Protein AF-X1QMF9-F1 (afdb_monomer_lite)

Radius of gyration: 15.9 Å; chains: 1; bounding box: 41×32×43 Å

pLDDT: mean 89.8, std 8.08, range [41.44, 96.94]

Organism: NCBI:txid412755

Secondary structure (DSSP, 8-state):
--HHHHHHHHHHT-S---GGGHHHHHHHHHHHHHTTTS---HHHHHHHHHHHHHHHHHHTTPPEEEE-TTS-THHHHHTT-EEEEHHHHHTTTGGGT-SHHHHHHHHHTTTTS-TTS-TTHHHHHHHHHTT-SPPPSEE-----S-HHHHHHHHHHTT-

Structure (mmCIF, N/CA/C/O backbone):
data_AF-X1QMF9-F1
#
_entry.id   AF-X1QMF9-F1
#
loop_
_atom_site.group_PDB
_atom_site.id
_atom_site.type_symbol
_atom_site.label_atom_id
_atom_site.label_alt_id
_atom_site.label_comp_id
_atom_site.label_asym_id
_atom_site.label_entity_id
_atom_site.label_seq_id
_atom_site.pdbx_PDB_ins_code
_atom_site.Cartn_x
_atom_site.Cartn_y
_atom_site.Cartn_z
_atom_site.occupancy
_atom_site.B_iso_or_equiv
_atom_site.auth_seq_id
_atom_site.auth_comp_id
_atom_site.auth_asym_id
_atom_site.auth_atom_id
_atom_site.pdbx_PDB_model_num
ATOM 1 N N . MET A 1 1 ? -2.272 14.644 17.467 1.00 86.38 1 MET A N 1
ATOM 2 C CA . MET A 1 1 ? -3.467 13.787 17.562 1.00 86.38 1 MET A CA 1
ATOM 3 C C . MET A 1 1 ? -3.638 13.486 19.034 1.00 86.38 1 MET A C 1
ATOM 5 O O . MET A 1 1 ? -2.627 13.326 19.709 1.00 86.38 1 MET A O 1
ATOM 9 N N . ASP A 1 2 ? -4.863 13.435 19.560 1.00 89.00 2 ASP A N 1
ATOM 10 C CA . ASP A 1 2 ? -5.021 13.109 20.981 1.00 89.00 2 ASP A CA 1
ATOM 11 C C . ASP A 1 2 ? -4.468 11.704 21.305 1.00 89.00 2 ASP A C 1
ATOM 13 O O . ASP A 1 2 ? -4.508 10.781 20.484 1.00 89.00 2 ASP A O 1
ATOM 17 N N . ILE A 1 3 ? -3.924 11.550 22.512 1.00 90.25 3 ILE A N 1
ATOM 18 C CA . ILE A 1 3 ? -3.248 10.338 22.968 1.00 90.25 3 ILE A CA 1
ATOM 19 C C . ILE A 1 3 ? -4.184 9.125 22.976 1.00 90.25 3 ILE A C 1
ATOM 21 O O . ILE A 1 3 ? -3.738 8.010 22.687 1.00 90.25 3 ILE A O 1
ATOM 25 N N . GLU A 1 4 ? -5.4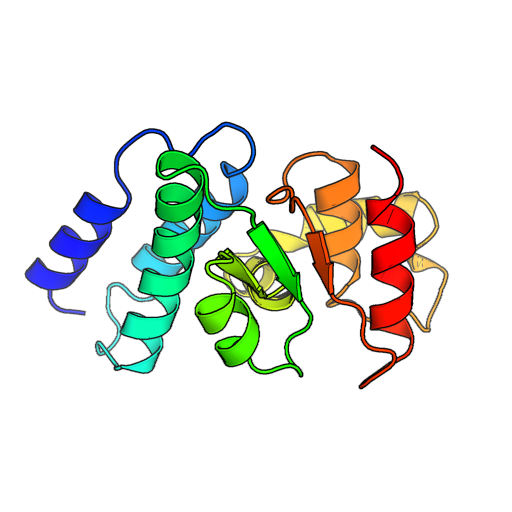75 9.318 23.260 1.00 92.69 4 GLU A N 1
ATOM 26 C CA . GLU A 1 4 ? -6.465 8.243 23.224 1.00 92.69 4 GLU A CA 1
ATOM 27 C C . GLU A 1 4 ? -6.621 7.704 21.798 1.00 92.69 4 GLU A C 1
ATOM 29 O O . GLU A 1 4 ? -6.557 6.492 21.560 1.00 92.69 4 GLU A O 1
ATOM 34 N N . LEU A 1 5 ? -6.717 8.612 20.827 1.00 93.38 5 LEU A N 1
ATOM 35 C CA . LEU A 1 5 ? -6.882 8.281 19.417 1.00 93.38 5 LEU A CA 1
ATOM 36 C C . LEU A 1 5 ? -5.624 7.644 18.816 1.00 93.38 5 LEU A C 1
ATOM 38 O O . LEU A 1 5 ? -5.714 6.632 18.115 1.00 93.38 5 LEU A O 1
ATOM 42 N N . PHE A 1 6 ? -4.442 8.157 19.166 1.00 94.44 6 PHE A N 1
ATOM 43 C CA . PHE A 1 6 ? -3.173 7.521 18.811 1.00 94.44 6 PHE A CA 1
ATOM 44 C C . PHE A 1 6 ? -3.113 6.083 19.341 1.00 94.44 6 PHE A C 1
ATOM 46 O O . PHE A 1 6 ? -2.766 5.153 18.611 1.00 94.44 6 PHE A O 1
ATOM 53 N N . ASN A 1 7 ? -3.492 5.869 20.605 1.00 95.00 7 ASN A N 1
ATOM 54 C CA . ASN A 1 7 ? -3.496 4.542 21.217 1.00 95.00 7 ASN A CA 1
ATOM 55 C C . ASN A 1 7 ? -4.522 3.601 20.575 1.00 95.00 7 ASN A C 1
ATOM 57 O O . ASN A 1 7 ? -4.224 2.413 20.408 1.00 95.00 7 ASN A O 1
ATOM 61 N N . LYS A 1 8 ? -5.690 4.113 20.163 1.00 95.62 8 LYS A N 1
ATOM 62 C CA . LYS A 1 8 ? -6.683 3.363 19.380 1.00 95.62 8 LYS A CA 1
ATOM 63 C C . LYS A 1 8 ? -6.066 2.848 18.081 1.00 95.62 8 LYS A C 1
ATOM 65 O O . LYS A 1 8 ? -6.047 1.636 17.869 1.00 95.62 8 LYS A O 1
ATOM 70 N N . TYR A 1 9 ? -5.500 3.722 17.252 1.00 96.31 9 TYR A N 1
ATOM 71 C CA . TYR A 1 9 ? -4.875 3.317 15.988 1.00 96.31 9 TYR A CA 1
ATOM 72 C C . TYR A 1 9 ? -3.665 2.405 16.208 1.00 96.31 9 TYR A C 1
ATOM 74 O O . TYR A 1 9 ? -3.530 1.353 15.575 1.00 96.31 9 TYR A O 1
ATOM 82 N N . LYS A 1 10 ? -2.827 2.700 17.202 1.00 96.25 10 LYS A N 1
ATOM 83 C CA . LYS A 1 10 ? -1.719 1.817 17.576 1.00 96.25 10 LYS A CA 1
ATOM 84 C C . LYS A 1 10 ? -2.204 0.416 17.943 1.00 96.25 10 LYS A C 1
ATOM 86 O O . LYS A 1 10 ? -1.520 -0.551 17.624 1.00 96.25 10 LYS A O 1
ATOM 91 N N . LYS A 1 11 ? -3.357 0.289 18.610 1.00 96.44 11 LYS A N 1
ATOM 92 C CA . LYS A 1 11 ? -3.983 -0.998 18.946 1.00 96.44 11 LYS A CA 1
ATOM 93 C C . LYS A 1 11 ? -4.543 -1.696 17.704 1.00 96.44 11 LYS A C 1
ATOM 95 O O . LYS A 1 11 ? -4.317 -2.895 17.572 1.00 96.44 11 LYS A O 1
ATOM 100 N N . LEU A 1 12 ? -5.215 -0.967 16.811 1.00 95.81 12 LEU A N 1
ATOM 101 C CA . LEU A 1 12 ? -5.768 -1.510 15.562 1.00 95.81 12 LEU A CA 1
ATOM 102 C C . LEU A 1 12 ? -4.682 -2.097 14.654 1.00 95.81 12 LEU A C 1
ATOM 104 O O . LEU A 1 12 ? -4.886 -3.151 14.065 1.00 95.81 12 LEU A O 1
ATOM 108 N N . GLY A 1 13 ? -3.498 -1.480 14.611 1.00 94.00 13 GLY A N 1
ATOM 109 C CA . GLY A 1 13 ? -2.373 -1.994 13.826 1.00 94.00 13 GLY A CA 1
ATOM 110 C C . GLY A 1 13 ? -1.553 -3.110 14.479 1.00 94.00 13 GLY A C 1
ATOM 111 O O . GLY A 1 13 ? -0.511 -3.503 13.947 1.00 94.00 13 GLY A O 1
ATOM 112 N N . ARG A 1 14 ? -1.971 -3.628 15.642 1.00 92.06 14 ARG A N 1
ATOM 113 C CA . ARG A 1 14 ? -1.322 -4.795 16.263 1.00 92.06 14 ARG A CA 1
ATOM 114 C C . ARG A 1 14 ? -1.690 -6.08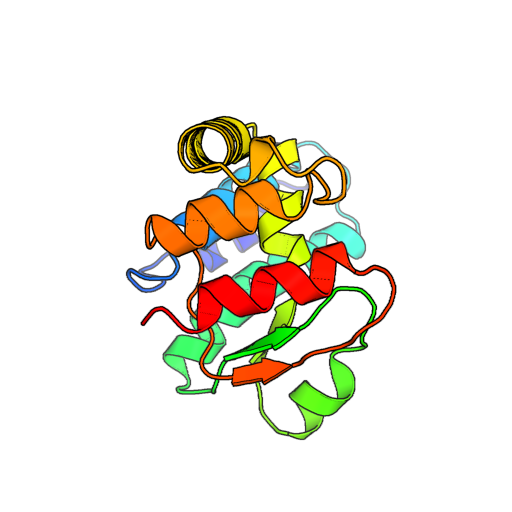1 15.522 1.00 92.06 14 ARG A C 1
ATOM 116 O O . ARG A 1 14 ? -2.686 -6.159 14.817 1.00 92.06 14 ARG A O 1
ATOM 123 N N . GLY A 1 15 ? -0.887 -7.118 15.745 1.00 87.25 15 GLY A N 1
ATOM 124 C CA . GLY A 1 15 ? -1.116 -8.450 15.186 1.00 87.25 15 GLY A CA 1
ATOM 125 C C . GLY A 1 15 ? -0.286 -8.748 13.941 1.00 87.25 15 GLY A C 1
ATOM 126 O O . GLY A 1 15 ? 0.540 -7.941 13.501 1.00 87.25 15 GLY A O 1
ATOM 127 N N . ASN A 1 16 ? -0.471 -9.957 13.421 1.00 88.81 16 ASN A N 1
ATOM 128 C CA . ASN A 1 16 ? 0.182 -10.429 12.208 1.00 88.81 16 ASN A CA 1
ATOM 129 C C . ASN A 1 16 ? -0.639 -9.986 10.990 1.00 88.81 16 ASN A C 1
ATOM 131 O O . ASN A 1 16 ? -1.820 -10.311 10.912 1.00 88.81 16 ASN A O 1
ATOM 135 N N . TRP A 1 17 ? -0.021 -9.234 10.079 1.00 93.56 17 TRP A N 1
ATOM 136 C CA . TRP A 1 17 ? -0.669 -8.743 8.857 1.00 93.56 17 TRP A CA 1
ATOM 137 C C . TRP A 1 17 ? -0.468 -9.687 7.662 1.00 93.56 17 TRP A C 1
ATOM 139 O O . TRP A 1 17 ? -1.074 -9.472 6.626 1.00 93.56 17 TRP A O 1
ATOM 149 N N . GLY A 1 18 ? 0.339 -10.742 7.803 1.00 88.56 18 GLY A N 1
ATOM 150 C CA . GLY A 1 18 ? 0.807 -11.546 6.673 1.00 88.56 18 GLY A CA 1
ATOM 151 C C . GLY A 1 18 ? 2.211 -11.127 6.237 1.00 88.56 18 GLY A C 1
ATOM 152 O O . GLY A 1 18 ? 2.656 -10.010 6.508 1.00 88.56 18 GLY A O 1
ATOM 153 N N . LYS A 1 19 ? 2.945 -12.057 5.617 1.00 86.44 19 LYS A N 1
ATOM 154 C CA . LYS A 1 19 ? 4.343 -11.831 5.207 1.00 86.44 19 LYS A CA 1
ATOM 155 C C . LYS A 1 19 ? 4.441 -10.791 4.086 1.00 86.44 19 LYS A C 1
ATOM 157 O O . LYS A 1 19 ? 5.346 -9.961 4.113 1.00 86.44 19 LYS A O 1
ATOM 162 N N . ASP A 1 20 ? 3.474 -10.808 3.176 1.00 87.50 20 ASP A N 1
ATOM 163 C CA . ASP A 1 20 ? 3.304 -9.891 2.045 1.00 87.50 20 ASP A CA 1
ATOM 164 C C . ASP A 1 20 ? 2.971 -8.450 2.471 1.00 87.50 20 ASP A C 1
ATOM 166 O O . ASP A 1 20 ? 3.201 -7.514 1.714 1.00 87.50 20 ASP A O 1
ATOM 170 N N . LEU A 1 21 ? 2.490 -8.237 3.702 1.00 93.75 21 LEU A N 1
ATOM 171 C CA . LEU A 1 21 ? 2.130 -6.909 4.218 1.00 93.75 21 LEU A CA 1
ATOM 172 C C . LEU A 1 21 ? 3.159 -6.322 5.195 1.00 93.75 21 LEU A C 1
ATOM 174 O O . LEU A 1 21 ? 2.859 -5.372 5.922 1.00 93.75 21 LEU A O 1
ATOM 178 N N . THR A 1 22 ? 4.384 -6.853 5.224 1.00 92.81 22 THR A N 1
ATOM 179 C CA . THR A 1 22 ? 5.429 -6.378 6.148 1.00 92.81 22 THR A CA 1
ATOM 180 C C . THR A 1 22 ? 5.765 -4.901 5.918 1.00 92.81 22 THR A C 1
ATOM 182 O O . THR A 1 22 ? 5.705 -4.111 6.862 1.00 92.81 22 THR A O 1
ATOM 185 N N . MET A 1 23 ? 6.048 -4.499 4.671 1.00 93.38 23 MET A N 1
ATOM 186 C CA . MET A 1 23 ? 6.332 -3.095 4.347 1.00 93.38 23 MET A CA 1
ATOM 187 C C . MET A 1 23 ? 5.099 -2.209 4.547 1.00 93.38 23 MET A C 1
ATOM 189 O O . MET A 1 23 ? 5.202 -1.120 5.103 1.00 93.38 23 MET A O 1
ATOM 193 N N . TRP A 1 24 ? 3.912 -2.708 4.190 1.00 95.12 24 TRP A N 1
ATOM 194 C CA . TRP A 1 24 ? 2.641 -2.010 4.414 1.00 95.12 24 TRP A CA 1
ATOM 195 C C . TRP A 1 24 ? 2.435 -1.640 5.886 1.00 95.12 24 TRP A C 1
ATOM 197 O O . TRP A 1 24 ? 2.077 -0.512 6.224 1.00 95.12 24 TRP A O 1
ATOM 207 N N . LYS A 1 25 ? 2.746 -2.577 6.787 1.00 95.31 25 LYS A N 1
ATOM 208 C CA . LYS A 1 25 ? 2.699 -2.352 8.231 1.00 95.31 25 LYS A CA 1
ATOM 209 C C . LYS A 1 25 ? 3.750 -1.348 8.699 1.00 95.31 25 LYS A C 1
ATOM 211 O O . LYS A 1 25 ? 3.464 -0.541 9.583 1.00 95.31 25 LYS A O 1
ATOM 216 N N . MET A 1 26 ? 4.958 -1.385 8.136 1.00 94.12 26 MET A N 1
ATOM 217 C CA . MET A 1 26 ? 5.995 -0.395 8.445 1.00 94.12 26 MET A CA 1
ATOM 218 C C . MET A 1 26 ? 5.553 1.011 8.039 1.00 94.12 26 MET A C 1
ATOM 220 O O . MET A 1 26 ? 5.684 1.934 8.840 1.00 94.12 26 MET A O 1
ATOM 224 N N . MET A 1 27 ? 4.957 1.155 6.855 1.00 95.38 27 MET A N 1
ATOM 225 C CA . MET A 1 27 ? 4.395 2.422 6.388 1.00 95.38 27 MET A CA 1
ATOM 226 C C . MET A 1 27 ? 3.286 2.918 7.313 1.00 95.38 27 MET A C 1
ATOM 228 O O . MET A 1 27 ? 3.341 4.058 7.763 1.00 95.38 27 MET A O 1
ATOM 232 N N . TYR A 1 28 ? 2.338 2.051 7.682 1.00 96.38 28 TYR A N 1
ATOM 233 C CA . TYR A 1 28 ? 1.282 2.383 8.640 1.00 96.38 28 TYR A CA 1
ATOM 234 C C . TYR A 1 28 ? 1.837 2.933 9.960 1.00 96.38 28 TYR A C 1
ATOM 236 O O . TYR A 1 28 ? 1.413 3.986 10.433 1.00 96.38 28 TYR A O 1
ATOM 244 N N . LEU A 1 29 ? 2.808 2.234 10.557 1.00 95.75 29 LEU A N 1
ATOM 245 C CA . LEU A 1 29 ? 3.430 2.668 11.808 1.00 95.75 29 LEU A CA 1
ATOM 246 C C . LEU A 1 29 ? 4.227 3.964 11.626 1.00 95.75 29 LEU A C 1
ATOM 248 O O . LEU A 1 29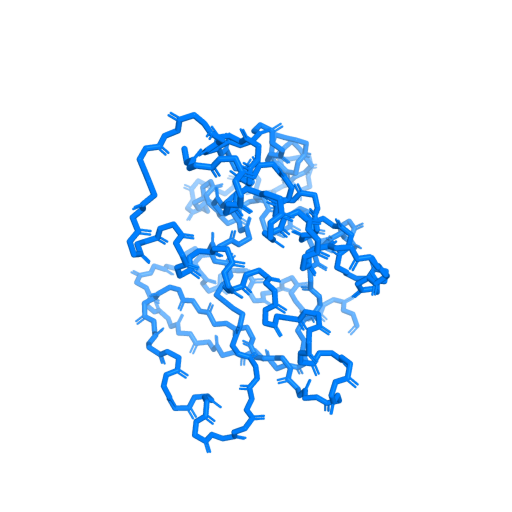 ? 4.216 4.811 12.518 1.00 95.75 29 LEU A O 1
ATOM 252 N N . GLY A 1 30 ? 4.898 4.129 10.485 1.00 94.88 30 GLY A N 1
ATOM 253 C CA . GLY A 1 30 ? 5.608 5.350 10.124 1.00 94.88 30 GLY A CA 1
ATOM 254 C C . GLY A 1 30 ? 4.667 6.549 10.056 1.00 94.88 30 GLY A C 1
ATOM 255 O O . GLY A 1 30 ? 4.898 7.539 10.745 1.00 94.88 30 GLY A O 1
ATOM 256 N N . PHE A 1 31 ? 3.564 6.434 9.313 1.00 94.94 31 PHE A N 1
ATOM 257 C CA . PHE A 1 31 ? 2.546 7.480 9.221 1.00 94.94 31 PHE A CA 1
ATOM 258 C C . PHE A 1 31 ? 1.887 7.767 10.571 1.00 94.94 31 PHE A C 1
ATOM 260 O O . PHE A 1 31 ? 1.791 8.925 10.969 1.00 94.94 31 PHE A O 1
ATOM 267 N N . LEU A 1 32 ? 1.506 6.730 11.321 1.00 95.56 32 LEU A N 1
ATOM 268 C CA . LEU A 1 32 ? 0.906 6.894 12.643 1.00 95.56 32 LEU A CA 1
ATOM 269 C C . LEU A 1 32 ? 1.823 7.665 13.607 1.00 95.56 32 LEU A C 1
ATOM 271 O O . LEU A 1 32 ? 1.353 8.520 14.355 1.00 95.56 32 LEU A O 1
ATOM 275 N N . ASN A 1 33 ? 3.124 7.365 13.599 1.00 94.19 33 ASN A N 1
ATOM 276 C CA . ASN A 1 33 ? 4.100 8.061 14.437 1.00 94.19 33 ASN A CA 1
ATOM 277 C C . ASN A 1 33 ? 4.405 9.472 13.925 1.00 94.19 33 ASN A C 1
ATOM 279 O O . ASN A 1 33 ? 4.542 10.380 14.739 1.00 94.19 33 ASN A O 1
ATOM 283 N N . ARG A 1 34 ? 4.484 9.665 12.603 1.00 91.56 34 ARG A N 1
ATOM 284 C CA . ARG A 1 34 ? 4.717 10.973 11.979 1.00 91.56 34 ARG A CA 1
ATOM 285 C C . ARG A 1 34 ? 3.634 11.977 12.366 1.00 91.56 34 ARG A C 1
ATOM 287 O O . ARG A 1 34 ? 3.952 13.094 12.747 1.00 91.56 34 ARG A O 1
ATOM 294 N N . TYR A 1 35 ? 2.375 11.551 12.329 1.00 90.69 35 TYR A N 1
ATOM 295 C CA . TYR A 1 35 ? 1.217 12.394 12.632 1.00 90.69 35 TYR A CA 1
ATOM 296 C C . TYR A 1 35 ? 0.808 12.377 14.113 1.00 90.69 35 TYR A C 1
ATOM 298 O O . TYR A 1 35 ? -0.285 12.824 14.469 1.00 90.69 35 TYR A O 1
ATOM 306 N N . ARG A 1 36 ? 1.663 11.860 15.007 1.00 91.12 36 ARG A N 1
ATOM 307 C CA . ARG A 1 36 ? 1.353 11.751 16.439 1.00 91.12 36 ARG A CA 1
ATOM 308 C C . ARG A 1 36 ? 1.000 13.101 17.054 1.00 91.12 36 ARG A C 1
ATOM 310 O O . ARG A 1 36 ? 0.028 13.181 17.802 1.00 91.12 36 ARG A O 1
ATOM 317 N N . ASP A 1 37 ? 1.743 14.143 16.703 1.00 90.00 37 ASP A N 1
ATOM 318 C CA . ASP A 1 37 ? 1.617 15.472 17.307 1.00 90.00 37 ASP A CA 1
ATOM 319 C C . ASP A 1 37 ? 0.785 16.444 16.445 1.00 90.00 37 ASP A C 1
ATOM 321 O O . ASP A 1 37 ? 0.526 17.569 16.858 1.00 90.00 37 ASP A O 1
ATOM 325 N N . GLU A 1 38 ? 0.287 16.001 15.284 1.00 88.88 38 GLU A N 1
ATOM 326 C CA . GLU A 1 38 ? -0.504 16.827 14.355 1.00 88.88 38 GLU A CA 1
ATOM 327 C C . GLU A 1 38 ? -2.013 16.779 14.635 1.00 88.88 38 GLU A C 1
ATOM 329 O O . GLU A 1 38 ? -2.524 15.802 15.181 1.00 88.88 38 GLU A O 1
ATOM 334 N N . GLU A 1 39 ? -2.765 17.813 14.258 1.00 91.44 39 GLU A N 1
ATOM 335 C CA . GLU A 1 39 ? -4.226 17.800 14.393 1.00 91.44 39 GLU A CA 1
ATOM 336 C C . GLU A 1 39 ? -4.839 16.597 13.660 1.00 91.44 39 GLU A C 1
ATOM 338 O O . GLU A 1 39 ? -4.472 16.266 12.531 1.00 91.44 39 GLU A O 1
ATOM 343 N N . PHE A 1 40 ? -5.773 15.908 14.319 1.00 92.00 40 PHE A N 1
ATOM 344 C CA . PHE A 1 40 ? -6.425 14.763 13.703 1.00 92.00 40 PHE A CA 1
ATOM 345 C C . PHE A 1 40 ? -7.491 15.240 12.720 1.00 92.00 40 PHE A C 1
ATOM 347 O O . PHE A 1 40 ? -8.491 15.831 13.119 1.00 92.00 40 PHE A O 1
ATOM 354 N N . THR A 1 41 ? -7.285 14.952 11.439 1.00 93.25 41 THR A N 1
ATOM 355 C CA . THR A 1 41 ? -8.190 15.362 10.364 1.00 93.25 41 THR A CA 1
ATOM 356 C C . THR A 1 41 ? -8.904 14.156 9.750 1.00 93.25 41 THR A C 1
ATOM 358 O O . THR A 1 41 ? -8.382 13.039 9.805 1.00 93.25 41 THR A O 1
ATOM 361 N N . PRO A 1 42 ? -10.057 14.354 9.082 1.00 94.00 42 PRO A N 1
ATOM 362 C CA . PRO A 1 42 ? -10.707 13.292 8.308 1.00 94.00 42 PRO A CA 1
ATOM 363 C C . PRO A 1 42 ? -9.796 12.661 7.243 1.00 94.00 42 PRO A C 1
ATOM 365 O O . PRO A 1 42 ? -9.946 11.490 6.910 1.00 94.00 42 PRO A O 1
ATOM 368 N N . VAL A 1 43 ? -8.820 13.415 6.725 1.00 91.50 43 VAL A N 1
ATOM 369 C CA . VAL A 1 43 ? -7.833 12.910 5.759 1.00 91.50 43 VAL A CA 1
ATOM 370 C C . VAL A 1 43 ? -6.881 11.912 6.418 1.00 91.50 43 VAL A C 1
ATOM 372 O O . VAL A 1 43 ? -6.608 10.859 5.847 1.00 91.50 43 VAL A O 1
ATOM 375 N N . LEU A 1 44 ? -6.402 12.212 7.629 1.00 91.88 44 LEU A N 1
ATOM 376 C CA . LEU A 1 44 ? -5.569 11.288 8.397 1.00 91.88 44 LEU A CA 1
ATOM 377 C C . LEU A 1 44 ? -6.355 10.039 8.816 1.00 91.88 44 LEU A C 1
ATOM 379 O O . LEU A 1 44 ? -5.823 8.933 8.746 1.00 91.88 44 LEU A O 1
ATOM 383 N N . ASP A 1 45 ? -7.621 10.20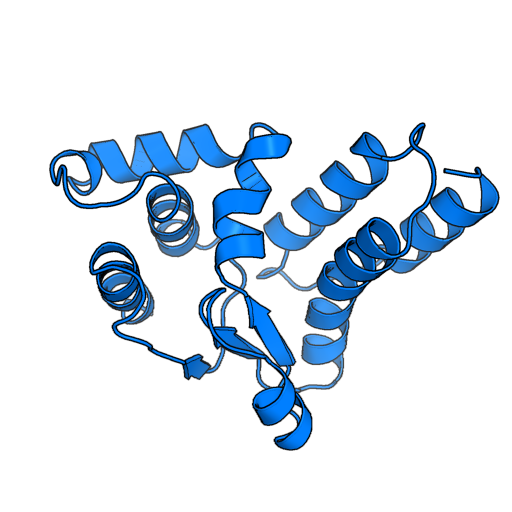8 9.206 1.00 94.75 45 ASP A N 1
ATOM 384 C CA . ASP A 1 45 ? -8.529 9.096 9.505 1.00 94.75 45 ASP A CA 1
ATOM 385 C C . ASP A 1 45 ? -8.663 8.153 8.304 1.00 94.75 45 ASP A C 1
ATOM 387 O O . ASP A 1 45 ? -8.424 6.950 8.421 1.00 94.75 45 ASP A O 1
ATOM 391 N N . LEU A 1 46 ? -8.960 8.704 7.124 1.00 93.06 46 LEU A N 1
ATOM 392 C CA . LEU A 1 46 ? -9.050 7.945 5.880 1.00 93.06 46 LEU A CA 1
ATOM 393 C C . LEU A 1 46 ? -7.733 7.227 5.562 1.00 93.06 46 LEU A C 1
ATOM 395 O O . LEU A 1 46 ? -7.739 6.026 5.304 1.00 93.06 46 LEU A O 1
ATOM 399 N N . LEU A 1 47 ? -6.603 7.937 5.628 1.00 92.69 47 LEU A N 1
ATOM 400 C CA . LEU A 1 47 ? -5.282 7.377 5.345 1.00 92.69 47 LEU A CA 1
ATOM 401 C C . LEU A 1 47 ? -4.984 6.159 6.229 1.00 92.69 47 LEU A C 1
ATOM 403 O O . LEU A 1 47 ? -4.611 5.103 5.721 1.00 92.69 47 LEU A O 1
ATOM 407 N N . LEU A 1 48 ? -5.163 6.289 7.547 1.00 95.06 48 LEU A N 1
ATOM 408 C CA . LEU A 1 48 ? -4.892 5.207 8.494 1.00 95.06 48 LEU A CA 1
ATOM 409 C C . LEU A 1 48 ? -5.837 4.017 8.290 1.00 95.06 48 LEU A C 1
ATOM 411 O O . LEU A 1 48 ? -5.392 2.873 8.393 1.00 95.06 48 LEU A O 1
ATOM 415 N N . ASN A 1 49 ? -7.110 4.264 7.972 1.00 95.69 49 ASN A N 1
ATOM 416 C CA . ASN A 1 49 ? -8.064 3.190 7.697 1.00 95.69 49 ASN A CA 1
ATOM 417 C C . ASN A 1 49 ? -7.741 2.435 6.402 1.00 95.69 49 ASN A C 1
ATOM 419 O O . ASN A 1 49 ? -7.793 1.207 6.418 1.00 95.69 49 ASN A O 1
ATOM 423 N N . ILE A 1 50 ? -7.280 3.108 5.340 1.00 93.94 50 ILE A N 1
ATOM 424 C CA . ILE A 1 50 ? -6.858 2.417 4.108 1.00 93.94 50 ILE A CA 1
ATOM 425 C C . ILE A 1 50 ? -5.736 1.404 4.398 1.00 93.94 50 ILE A C 1
ATOM 427 O O . ILE A 1 50 ? -5.748 0.285 3.880 1.00 93.94 50 ILE A O 1
ATOM 431 N N . PHE A 1 51 ? -4.780 1.744 5.271 1.00 95.75 51 PHE A N 1
ATOM 432 C CA . PHE A 1 51 ? -3.744 0.788 5.673 1.00 95.75 51 PHE A CA 1
ATOM 433 C C . PHE A 1 51 ? -4.313 -0.427 6.420 1.00 95.75 51 PHE A C 1
ATOM 435 O O . PHE A 1 51 ? -3.810 -1.537 6.240 1.00 95.75 51 PHE A O 1
ATOM 442 N N . LEU A 1 52 ? -5.340 -0.230 7.250 1.00 96.44 52 LEU A N 1
ATOM 443 C CA . LEU A 1 52 ? -5.976 -1.278 8.055 1.00 96.44 52 LEU A CA 1
ATOM 444 C C . LEU A 1 52 ? -6.938 -2.165 7.250 1.00 96.44 52 LEU A C 1
ATOM 446 O O . LEU A 1 52 ? -7.139 -3.328 7.611 1.00 96.44 52 LEU A O 1
ATOM 450 N N . ASP A 1 53 ? -7.506 -1.656 6.160 1.00 94.75 53 ASP A N 1
ATOM 451 C CA . ASP A 1 53 ? -8.460 -2.394 5.333 1.00 94.75 53 ASP A CA 1
ATOM 452 C C . ASP A 1 53 ? -7.812 -3.557 4.582 1.00 94.75 53 ASP A C 1
ATOM 454 O O . ASP A 1 53 ? -8.409 -4.627 4.461 1.00 94.75 53 ASP A O 1
ATOM 458 N N . LEU A 1 54 ? -6.564 -3.403 4.140 1.00 94.31 54 LEU A N 1
ATOM 459 C CA . LEU A 1 54 ? -5.851 -4.444 3.402 1.00 94.31 54 LEU A CA 1
ATOM 460 C C . LEU A 1 54 ? -5.595 -5.737 4.214 1.00 94.31 54 LEU A C 1
ATOM 462 O O . LEU A 1 54 ? -5.988 -6.813 3.753 1.00 94.31 54 LEU A O 1
ATOM 466 N N . PRO A 1 55 ? -5.005 -5.702 5.429 1.00 95.38 55 PRO A N 1
ATOM 467 C CA . PRO A 1 55 ? -4.854 -6.909 6.247 1.00 95.38 55 PRO A CA 1
ATOM 468 C C . PRO A 1 55 ? -6.208 -7.496 6.673 1.00 95.38 55 PRO A C 1
ATOM 470 O O . PRO A 1 55 ? -6.338 -8.715 6.809 1.00 95.38 55 PRO A O 1
ATOM 473 N N . LYS A 1 56 ? -7.237 -6.656 6.854 1.00 94.88 56 LYS A N 1
ATOM 474 C CA . LYS A 1 56 ? -8.604 -7.119 7.119 1.00 94.88 56 LYS A CA 1
ATOM 475 C C . LYS A 1 56 ? -9.166 -7.891 5.922 1.00 94.88 56 LYS A C 1
ATOM 477 O O . LYS A 1 56 ? -9.637 -9.009 6.105 1.00 94.88 56 LYS A O 1
ATOM 482 N N . ALA A 1 57 ? -9.047 -7.348 4.713 1.00 94.88 57 ALA A N 1
ATOM 483 C CA . ALA A 1 57 ? -9.464 -8.002 3.477 1.00 94.88 57 ALA A CA 1
ATOM 484 C C . ALA A 1 57 ? -8.770 -9.356 3.278 1.00 94.88 57 ALA A C 1
ATOM 486 O O . ALA A 1 57 ? -9.435 -10.349 2.986 1.00 94.88 57 ALA A O 1
ATOM 487 N N . ARG A 1 58 ? -7.456 -9.419 3.534 1.00 93.12 58 ARG A N 1
ATOM 488 C CA . ARG A 1 58 ? -6.681 -10.669 3.507 1.00 93.12 58 ARG A CA 1
ATOM 489 C C . ARG A 1 58 ? -7.230 -11.703 4.489 1.00 93.12 58 ARG A C 1
ATOM 491 O O . ARG A 1 58 ? -7.439 -12.852 4.112 1.00 93.12 58 ARG A O 1
ATOM 498 N N . LYS A 1 59 ? -7.522 -11.300 5.729 1.00 93.50 59 LYS A N 1
ATOM 499 C CA . LYS A 1 59 ? -8.111 -12.185 6.748 1.00 93.50 59 LYS A CA 1
ATOM 500 C C . LYS A 1 59 ? -9.511 -12.681 6.366 1.00 93.50 59 LYS A C 1
ATOM 502 O O . LYS A 1 59 ? -9.870 -13.804 6.706 1.00 93.50 59 LYS A O 1
ATOM 507 N N . GLU A 1 60 ? -10.293 -11.848 5.689 1.00 94.56 60 GLU A N 1
ATOM 508 C CA . GLU A 1 60 ? -11.643 -12.170 5.211 1.00 94.56 60 GLU A CA 1
ATOM 509 C C . GLU A 1 60 ? -11.646 -12.999 3.913 1.00 94.56 60 GLU A C 1
ATOM 511 O O . GLU A 1 60 ? -12.712 -13.410 3.463 1.00 94.56 60 GLU A O 1
ATOM 516 N N . GLY A 1 61 ? -10.479 -13.253 3.308 1.00 94.38 61 GLY A N 1
ATOM 517 C CA . GLY A 1 61 ? -10.369 -13.975 2.039 1.00 94.38 61 GLY A CA 1
ATOM 518 C C . GLY A 1 61 ? -10.844 -13.168 0.826 1.00 94.38 61 GLY A C 1
ATOM 519 O O . GLY A 1 61 ? -11.170 -13.753 -0.204 1.00 94.38 61 GLY A O 1
ATOM 520 N N . LYS A 1 62 ? -10.905 -11.834 0.932 1.00 95.94 62 LYS A N 1
ATOM 521 C CA . LYS A 1 62 ? -11.235 -10.960 -0.201 1.00 95.94 62 LYS A CA 1
ATOM 522 C C . LYS A 1 62 ? -10.051 -10.849 -1.154 1.00 95.94 62 LYS A C 1
ATOM 524 O O . LYS A 1 62 ? -8.903 -10.732 -0.720 1.00 95.94 62 LYS A O 1
ATOM 529 N N . LEU A 1 63 ? -10.358 -10.821 -2.449 1.00 96.44 63 LEU A N 1
ATOM 530 C CA . LEU A 1 63 ? -9.373 -10.539 -3.487 1.00 96.44 63 LEU A CA 1
ATOM 531 C C . LEU A 1 63 ? -8.991 -9.057 -3.455 1.00 96.44 63 LEU A C 1
ATOM 533 O O . LEU A 1 63 ? -9.852 -8.176 -3.376 1.00 96.44 63 LEU A O 1
ATOM 537 N N . VAL A 1 64 ? -7.693 -8.798 -3.530 1.00 95.38 64 VAL A N 1
ATOM 538 C CA . VAL A 1 64 ? -7.089 -7.471 -3.585 1.00 95.38 64 VAL A CA 1
ATOM 539 C C . VAL A 1 64 ? -6.885 -7.088 -5.041 1.00 95.38 64 VAL A C 1
ATOM 541 O O . VAL A 1 64 ? -6.193 -7.784 -5.784 1.00 95.38 64 VAL A O 1
ATOM 544 N N . ILE A 1 65 ? -7.463 -5.958 -5.440 1.00 95.44 65 ILE A N 1
ATOM 545 C CA . ILE A 1 65 ? -7.293 -5.384 -6.772 1.00 95.44 65 ILE A CA 1
ATOM 546 C C . ILE A 1 65 ? -6.441 -4.127 -6.687 1.00 95.44 65 ILE A C 1
ATOM 548 O O . ILE A 1 65 ? -6.816 -3.148 -6.041 1.00 95.44 65 ILE A O 1
ATOM 552 N N . MET A 1 66 ? -5.284 -4.149 -7.341 1.00 93.31 66 MET A N 1
ATOM 553 C CA . MET A 1 66 ? -4.435 -2.969 -7.415 1.00 93.31 66 MET A CA 1
ATOM 554 C C . MET A 1 66 ? -4.865 -2.068 -8.564 1.00 93.31 66 MET A C 1
ATOM 556 O O . MET A 1 66 ? -5.107 -2.545 -9.674 1.00 93.31 66 MET A O 1
ATOM 560 N N . HIS A 1 67 ? -4.944 -0.769 -8.299 1.00 92.44 67 HIS A N 1
ATOM 561 C CA . HIS A 1 67 ? -5.383 0.234 -9.262 1.00 92.44 67 HIS A CA 1
ATOM 562 C C . HIS A 1 67 ? -4.545 1.517 -9.154 1.00 92.44 67 HIS A C 1
ATOM 564 O O . HIS A 1 67 ? -3.930 1.771 -8.114 1.00 92.44 67 HIS A O 1
ATOM 570 N N . PRO A 1 68 ? -4.514 2.344 -10.210 1.00 90.44 68 PRO A N 1
ATOM 571 C CA . PRO A 1 68 ? -3.853 3.638 -10.166 1.00 90.44 68 PRO A CA 1
ATOM 572 C C . PRO A 1 68 ? -4.705 4.704 -9.469 1.00 90.44 68 PRO A C 1
ATOM 574 O O . PRO A 1 68 ? -5.932 4.594 -9.386 1.00 90.44 68 PRO A O 1
ATOM 577 N N . PHE A 1 69 ? -4.050 5.768 -9.010 1.00 88.69 69 PHE A N 1
ATOM 578 C CA . PHE A 1 69 ? -4.663 6.890 -8.292 1.00 88.69 69 PHE A CA 1
ATOM 579 C C . PHE A 1 69 ? -5.772 7.631 -9.048 1.00 88.69 69 PHE A C 1
ATOM 581 O O . PHE A 1 69 ? -6.603 8.291 -8.433 1.00 88.69 69 PHE A O 1
ATOM 588 N N . ASN A 1 70 ? -5.776 7.574 -10.380 1.00 89.19 70 ASN A N 1
ATOM 589 C CA . ASN A 1 70 ? -6.733 8.289 -11.223 1.00 89.19 70 ASN A CA 1
ATOM 590 C C . ASN A 1 70 ? -8.027 7.500 -11.479 1.00 89.19 70 ASN A C 1
ATOM 592 O O . ASN A 1 70 ? -8.812 7.887 -12.344 1.00 89.19 70 ASN A O 1
ATOM 596 N N . TYR A 1 71 ? -8.242 6.404 -10.750 1.00 90.94 71 TYR A N 1
ATOM 597 C CA . TYR A 1 71 ? -9.473 5.628 -10.784 1.00 90.94 71 TYR A CA 1
ATOM 598 C C . TYR A 1 71 ? -10.135 5.586 -9.407 1.00 90.94 71 TYR A C 1
ATOM 600 O O . TYR A 1 71 ? -9.475 5.322 -8.401 1.00 90.94 71 TYR A O 1
ATOM 608 N N . GLY A 1 72 ? -11.448 5.812 -9.382 1.00 90.44 72 GLY A N 1
ATOM 609 C CA . GLY A 1 72 ? -12.256 5.721 -8.169 1.00 90.44 72 GLY A CA 1
ATOM 610 C C . GLY A 1 72 ? -12.484 4.262 -7.739 1.00 90.44 72 GLY A C 1
ATOM 611 O O . GLY A 1 72 ? -12.873 3.436 -8.570 1.00 90.44 72 GLY A O 1
ATOM 612 N N . PRO A 1 73 ? -12.250 3.896 -6.465 1.00 94.25 73 PRO A N 1
ATOM 613 C CA . PRO A 1 73 ? -12.354 2.511 -6.001 1.00 94.25 73 PRO A CA 1
ATOM 614 C C . PRO A 1 73 ? -13.798 2.013 -5.792 1.00 94.25 73 PRO A C 1
ATOM 616 O O . PRO A 1 73 ? -14.001 0.856 -5.419 1.00 94.25 73 PRO A O 1
ATOM 619 N N . GLU A 1 74 ? -14.817 2.846 -6.014 1.00 95.44 74 GLU A N 1
ATOM 620 C CA . GLU A 1 74 ? -16.219 2.566 -5.676 1.00 95.44 74 GLU A CA 1
ATOM 621 C C . GLU A 1 74 ? -16.749 1.310 -6.376 1.00 95.44 74 GLU A C 1
ATOM 623 O O . GLU A 1 74 ? -17.421 0.482 -5.757 1.00 95.44 74 GLU A O 1
ATOM 628 N N . LEU A 1 75 ? -16.402 1.124 -7.653 1.00 95.50 75 LEU A N 1
ATOM 629 C CA . LEU A 1 75 ? -16.803 -0.062 -8.411 1.00 95.50 75 LEU A CA 1
ATOM 630 C C . LEU A 1 75 ? -16.156 -1.341 -7.862 1.00 95.50 75 LEU A C 1
ATOM 632 O O . LEU A 1 75 ? -16.806 -2.383 -7.825 1.00 95.50 75 LEU A O 1
ATOM 636 N N . PHE A 1 76 ? -14.920 -1.272 -7.362 1.00 96.69 76 PHE A N 1
ATOM 637 C CA . PHE A 1 76 ? -14.259 -2.427 -6.748 1.00 96.69 76 PHE A CA 1
ATOM 638 C C . PHE A 1 76 ? -14.927 -2.822 -5.435 1.00 96.69 76 PHE A C 1
ATOM 640 O O . PHE A 1 76 ? -15.168 -4.006 -5.200 1.00 96.69 76 PHE A O 1
ATOM 647 N N . HIS A 1 77 ? -15.316 -1.840 -4.622 1.00 94.69 77 HIS A N 1
ATOM 648 C CA . HIS A 1 77 ? -16.101 -2.100 -3.420 1.00 94.69 77 HIS A CA 1
ATOM 649 C C . HIS A 1 77 ? -17.456 -2.743 -3.744 1.00 94.69 77 HIS A C 1
ATOM 651 O O . HIS A 1 77 ? -17.837 -3.710 -3.083 1.00 94.69 77 HIS A O 1
ATOM 657 N N . ALA A 1 78 ? -18.153 -2.275 -4.788 1.00 96.94 78 ALA A N 1
ATOM 658 C CA . ALA A 1 78 ? -19.410 -2.875 -5.244 1.00 96.94 78 ALA A CA 1
ATOM 659 C C . ALA A 1 78 ? -19.241 -4.336 -5.708 1.00 96.94 78 ALA A C 1
ATOM 661 O O . ALA A 1 78 ? -20.150 -5.147 -5.553 1.00 96.94 78 ALA A O 1
ATOM 662 N N . MET A 1 79 ? -18.058 -4.689 -6.218 1.00 96.62 79 MET A N 1
ATOM 663 C CA . MET A 1 79 ? -17.683 -6.054 -6.606 1.00 96.62 79 MET A CA 1
ATOM 664 C C . MET A 1 79 ? -17.177 -6.916 -5.435 1.00 96.62 79 MET A C 1
ATOM 666 O O . MET A 1 79 ? -16.726 -8.038 -5.657 1.00 96.62 79 MET A O 1
ATOM 670 N N . ASN A 1 80 ? -17.234 -6.417 -4.194 1.00 95.75 80 ASN A N 1
ATOM 671 C CA . ASN A 1 80 ? -16.664 -7.064 -3.007 1.00 95.75 80 ASN A CA 1
ATOM 672 C C . ASN A 1 80 ? -15.147 -7.340 -3.122 1.00 95.75 80 ASN A C 1
ATOM 674 O O . ASN A 1 80 ? -14.627 -8.299 -2.548 1.00 95.75 80 ASN A O 1
ATOM 678 N N . LEU A 1 81 ? -14.431 -6.482 -3.851 1.00 96.81 81 LEU A N 1
ATOM 679 C CA . LEU A 1 81 ? -12.973 -6.483 -3.934 1.00 96.81 81 LEU A CA 1
ATOM 680 C C . LEU A 1 81 ? -12.380 -5.493 -2.925 1.00 96.81 81 LEU A C 1
ATOM 682 O O . LEU A 1 81 ? -13.023 -4.522 -2.520 1.00 96.81 81 LEU A O 1
ATOM 686 N N . ALA A 1 82 ? -11.134 -5.740 -2.527 1.00 96.38 82 ALA A N 1
ATOM 687 C CA . ALA A 1 82 ? -10.357 -4.833 -1.696 1.00 96.38 82 ALA A CA 1
ATOM 688 C C . ALA A 1 82 ? -9.430 -3.980 -2.579 1.00 96.38 82 ALA A C 1
ATOM 690 O O . ALA A 1 82 ? -8.478 -4.518 -3.150 1.00 96.38 82 ALA A O 1
ATOM 691 N N . PRO A 1 83 ? -9.695 -2.675 -2.738 1.00 96.06 83 PRO A N 1
ATOM 692 C CA . PRO A 1 83 ? -8.868 -1.814 -3.569 1.00 96.06 83 PRO A CA 1
ATOM 693 C C . PRO A 1 83 ? -7.518 -1.521 -2.905 1.00 96.06 83 PRO A C 1
ATOM 695 O O . PRO A 1 83 ? -7.444 -1.186 -1.724 1.00 96.06 83 PRO A O 1
ATOM 698 N N . LEU A 1 84 ? -6.449 -1.612 -3.693 1.00 94.44 84 LEU A N 1
ATOM 699 C CA . LEU A 1 84 ? -5.100 -1.186 -3.341 1.00 94.44 84 LEU A CA 1
ATOM 700 C C . LEU A 1 84 ? -4.649 -0.112 -4.335 1.00 94.44 84 LEU A C 1
ATOM 702 O O . LEU A 1 84 ? -4.281 -0.413 -5.468 1.00 94.44 84 LEU A O 1
ATOM 706 N N . MET A 1 85 ? -4.653 1.150 -3.914 1.00 92.94 85 MET A N 1
ATOM 707 C CA . MET A 1 85 ? -4.117 2.228 -4.743 1.00 92.94 85 MET A CA 1
ATOM 708 C C . MET A 1 85 ? -2.587 2.136 -4.773 1.00 92.94 85 MET A C 1
ATOM 710 O O . MET A 1 85 ? -1.941 2.311 -3.737 1.00 92.94 85 MET A O 1
ATOM 714 N N . GLN A 1 86 ? -1.992 1.884 -5.941 1.00 90.31 86 GLN A N 1
ATOM 715 C CA . GLN A 1 86 ? -0.549 1.631 -6.042 1.00 90.31 86 GLN A CA 1
ATOM 716 C C . GLN A 1 86 ? 0.297 2.818 -5.546 1.00 90.31 86 GLN A C 1
ATOM 718 O O . GLN A 1 86 ? 1.341 2.610 -4.930 1.00 90.31 86 GLN A O 1
ATOM 723 N N . GLU A 1 87 ? -0.157 4.063 -5.746 1.00 89.75 87 GLU A N 1
ATOM 724 C CA . GLU A 1 87 ? 0.570 5.269 -5.331 1.00 89.75 87 GLU A CA 1
ATOM 725 C C . GLU A 1 87 ? 0.617 5.450 -3.816 1.00 89.75 87 GLU A C 1
ATOM 727 O O . GLU A 1 87 ? 1.562 6.053 -3.304 1.00 89.75 87 GLU A O 1
ATOM 732 N N . LEU A 1 88 ? -0.348 4.883 -3.084 1.00 90.94 88 LEU A N 1
ATOM 733 C CA . LEU A 1 88 ? -0.282 4.878 -1.627 1.00 90.94 88 LEU A CA 1
ATOM 734 C C . LEU A 1 88 ? 0.931 4.081 -1.143 1.00 90.94 88 LEU A C 1
ATOM 736 O O . LEU A 1 88 ? 1.542 4.444 -0.143 1.00 90.94 88 LEU A O 1
ATOM 740 N N . PHE A 1 89 ? 1.311 3.035 -1.878 1.00 89.75 89 PHE A N 1
ATOM 741 C CA . PHE A 1 89 ? 2.551 2.323 -1.625 1.00 89.75 89 PHE A CA 1
ATOM 742 C C . PHE A 1 89 ? 3.752 3.060 -2.222 1.00 89.75 89 PHE A C 1
ATOM 744 O O . PHE A 1 89 ? 4.698 3.386 -1.514 1.00 89.75 89 PHE A O 1
ATOM 751 N N . SER A 1 90 ? 3.718 3.376 -3.515 1.00 88.25 90 SER A N 1
ATOM 752 C CA . SER A 1 90 ? 4.903 3.850 -4.229 1.00 88.25 90 SER A CA 1
ATOM 753 C C . SER A 1 90 ? 5.375 5.238 -3.784 1.00 88.25 90 SER A C 1
ATOM 755 O O . SER A 1 90 ? 6.553 5.426 -3.474 1.00 88.25 90 SER A O 1
ATOM 757 N N . VAL A 1 91 ? 4.454 6.198 -3.674 1.00 91.06 91 VAL A N 1
ATOM 758 C CA . VAL A 1 91 ? 4.735 7.558 -3.196 1.00 91.06 91 VAL A CA 1
ATOM 759 C C . VAL A 1 91 ? 4.747 7.594 -1.670 1.00 91.06 91 VAL A C 1
ATOM 761 O O . VAL A 1 91 ? 5.529 8.340 -1.084 1.00 91.06 91 VAL A O 1
ATOM 764 N N . GLY A 1 92 ? 3.940 6.758 -1.010 1.00 91.75 92 GLY A N 1
ATOM 765 C CA . GLY A 1 92 ? 3.857 6.714 0.452 1.00 91.75 92 GLY A CA 1
ATOM 766 C C . GLY A 1 92 ? 5.142 6.274 1.161 1.00 91.75 92 GLY A C 1
ATOM 767 O O . GLY A 1 92 ? 5.292 6.544 2.350 1.00 91.75 92 GLY A O 1
ATOM 768 N N . LEU A 1 93 ? 6.094 5.652 0.457 1.00 93.19 93 LEU A N 1
ATOM 769 C CA . LEU A 1 93 ? 7.427 5.352 0.997 1.00 93.19 93 LEU A CA 1
ATOM 770 C C . LEU A 1 93 ? 8.282 6.616 1.211 1.00 93.19 93 LEU A C 1
ATOM 772 O O . LEU A 1 93 ? 9.105 6.653 2.126 1.00 93.19 93 LEU A O 1
ATOM 776 N N . ALA A 1 94 ? 8.094 7.657 0.392 1.00 93.56 94 ALA A N 1
ATOM 777 C CA . ALA A 1 94 ? 8.971 8.830 0.379 1.00 93.56 94 ALA A CA 1
ATOM 778 C C . ALA A 1 94 ? 8.878 9.712 1.642 1.00 93.56 94 ALA A C 1
ATOM 780 O O . ALA A 1 94 ? 9.926 10.072 2.177 1.00 93.56 94 ALA A O 1
ATOM 781 N N . PRO A 1 95 ? 7.688 10.015 2.208 1.00 92.06 95 PRO A N 1
ATOM 782 C CA . PRO A 1 95 ? 7.578 10.765 3.467 1.00 92.06 95 PRO A CA 1
ATOM 783 C C . PRO A 1 95 ? 8.251 10.103 4.678 1.00 92.06 95 PRO A C 1
ATOM 785 O O . PRO A 1 95 ? 8.373 10.735 5.732 1.00 92.06 95 PRO A O 1
ATOM 788 N N . LEU A 1 96 ? 8.624 8.827 4.544 1.00 92.88 96 LEU A N 1
ATOM 789 C CA . LEU A 1 96 ? 9.255 8.007 5.571 1.00 92.88 96 LEU A CA 1
ATOM 790 C C . LEU A 1 96 ? 10.728 7.692 5.263 1.00 92.88 96 LEU A C 1
ATOM 792 O O . LEU A 1 96 ? 11.338 6.972 6.047 1.00 92.88 96 LEU A O 1
ATOM 796 N N . HIS A 1 97 ? 11.291 8.210 4.162 1.00 92.06 97 HIS A N 1
ATOM 797 C CA . HIS A 1 97 ? 12.651 7.886 3.700 1.00 92.06 97 HIS A CA 1
ATOM 798 C C . HIS A 1 97 ? 12.881 6.372 3.559 1.00 92.06 97 HIS A C 1
ATOM 800 O O . HIS A 1 97 ? 13.879 5.815 4.020 1.00 92.06 97 HIS A O 1
ATOM 806 N N . LEU A 1 98 ? 11.879 5.683 3.000 1.00 92.94 98 LEU A N 1
ATOM 807 C CA . LEU A 1 98 ? 11.915 4.242 2.740 1.00 92.94 98 LEU A CA 1
ATOM 808 C C . LEU A 1 98 ? 12.030 3.922 1.244 1.00 92.94 98 LEU A C 1
ATOM 810 O O . LEU A 1 98 ? 12.062 2.754 0.873 1.00 92.94 98 LEU A O 1
ATOM 814 N N . ASN A 1 99 ? 12.044 4.924 0.363 1.00 94.12 99 ASN A N 1
ATOM 815 C CA . ASN A 1 99 ? 11.991 4.731 -1.087 1.00 94.12 99 ASN A CA 1
ATOM 816 C C . ASN A 1 99 ? 13.377 4.618 -1.740 1.00 94.12 99 ASN A C 1
ATOM 818 O O . ASN A 1 99 ? 13.499 4.003 -2.801 1.00 94.12 99 ASN A O 1
ATOM 822 N N . GLU A 1 100 ? 14.413 5.192 -1.130 1.00 93.69 100 GLU A N 1
ATOM 823 C CA . GLU A 1 100 ? 15.757 5.322 -1.696 1.00 93.69 100 GLU A CA 1
ATOM 824 C C . GLU A 1 100 ? 16.388 3.970 -2.078 1.00 93.69 100 GLU A C 1
ATOM 826 O O . GLU A 1 100 ? 16.828 3.839 -3.224 1.00 93.69 100 GLU A O 1
ATOM 831 N N . PRO A 1 101 ? 16.346 2.912 -1.235 1.00 93.81 101 PRO A N 1
ATOM 832 C CA . PRO A 1 101 ? 16.929 1.616 -1.597 1.00 93.81 101 PRO A CA 1
ATOM 833 C C . PRO A 1 101 ? 16.297 0.992 -2.850 1.00 93.81 101 PRO A C 1
ATOM 835 O O . PRO A 1 101 ? 16.970 0.315 -3.632 1.00 93.81 101 PRO A O 1
ATOM 838 N N . TYR A 1 102 ? 15.003 1.230 -3.072 1.00 93.25 102 TYR A N 1
ATOM 839 C CA . TYR A 1 102 ? 14.273 0.715 -4.231 1.00 93.25 102 TYR A CA 1
ATOM 840 C C . TYR A 1 102 ? 14.550 1.540 -5.497 1.00 93.25 102 TYR A C 1
ATOM 842 O O . TYR A 1 102 ? 14.622 0.993 -6.600 1.00 93.25 102 TYR A O 1
ATOM 850 N N . ILE A 1 103 ? 14.771 2.849 -5.352 1.00 92.69 103 ILE A N 1
ATOM 851 C CA . ILE A 1 103 ? 15.232 3.722 -6.443 1.00 92.69 103 ILE A CA 1
ATOM 852 C C . ILE A 1 103 ? 16.644 3.320 -6.883 1.00 92.69 103 ILE A C 1
ATOM 854 O O . ILE A 1 103 ? 16.896 3.181 -8.082 1.00 92.69 103 ILE A O 1
ATOM 858 N N . ASP A 1 104 ? 17.541 3.065 -5.932 1.00 93.56 104 ASP A N 1
ATOM 859 C CA . ASP A 1 104 ? 18.904 2.608 -6.208 1.00 93.56 104 ASP A CA 1
ATOM 860 C C . ASP A 1 104 ? 18.922 1.241 -6.883 1.00 93.56 104 ASP A C 1
ATOM 862 O O . ASP A 1 104 ? 19.671 1.022 -7.836 1.00 93.56 104 ASP A O 1
ATOM 866 N N . PHE A 1 105 ? 18.079 0.317 -6.422 1.00 93.12 105 PHE A N 1
ATOM 867 C CA . PHE A 1 105 ? 17.931 -0.977 -7.070 1.00 93.12 105 PHE A CA 1
ATOM 868 C C . PHE A 1 105 ? 17.452 -0.827 -8.516 1.00 93.12 105 PHE A C 1
ATOM 870 O O . PHE A 1 105 ? 18.096 -1.355 -9.417 1.00 93.12 105 PHE A O 1
ATOM 877 N N . THR A 1 106 ? 16.384 -0.059 -8.757 1.00 91.44 106 THR A N 1
ATOM 878 C CA . THR A 1 106 ? 15.859 0.157 -10.118 1.00 91.44 106 THR A CA 1
ATOM 879 C C . THR A 1 106 ? 16.842 0.860 -11.047 1.00 91.44 106 THR A C 1
ATOM 881 O O . THR A 1 106 ? 16.877 0.533 -12.231 1.00 91.44 106 THR A O 1
ATOM 884 N N . ASN A 1 107 ? 17.683 1.764 -10.531 1.00 90.94 107 ASN A N 1
ATOM 885 C CA . ASN A 1 107 ? 18.820 2.306 -11.284 1.00 90.94 107 ASN A CA 1
ATOM 886 C C . ASN A 1 107 ? 19.760 1.185 -11.748 1.00 90.94 107 ASN A C 1
ATOM 888 O O . ASN A 1 107 ? 20.066 1.088 -12.930 1.00 90.94 107 ASN A O 1
ATOM 892 N N . LYS A 1 108 ? 20.191 0.317 -10.824 1.00 92.19 108 LYS A N 1
ATOM 893 C CA . LYS A 1 108 ? 21.175 -0.746 -11.098 1.00 92.19 108 LYS A CA 1
ATOM 894 C C . LYS A 1 108 ? 20.711 -1.768 -12.135 1.00 92.19 108 LYS A C 1
ATOM 896 O O . LYS A 1 108 ? 21.551 -2.370 -12.793 1.00 92.19 108 LYS A O 1
ATOM 901 N N . ILE A 1 109 ? 19.403 -1.972 -12.271 1.00 89.88 109 ILE A N 1
ATOM 902 C CA . ILE A 1 109 ? 18.818 -2.918 -13.233 1.00 89.88 109 ILE A CA 1
ATOM 903 C C . ILE A 1 109 ? 18.335 -2.248 -14.533 1.00 89.88 109 ILE A C 1
ATOM 905 O O . ILE A 1 109 ? 17.584 -2.857 -15.288 1.00 89.88 109 ILE A O 1
ATOM 909 N N . GLY A 1 110 ? 18.732 -0.997 -14.794 1.00 87.56 110 GLY A N 1
ATOM 910 C CA . GLY A 1 110 ? 18.493 -0.303 -16.068 1.00 87.56 110 GLY A CA 1
ATOM 911 C C . GLY A 1 110 ? 17.170 0.464 -16.175 1.00 87.56 110 GLY A C 1
ATOM 912 O O . GLY A 1 110 ? 16.981 1.237 -17.110 1.00 87.56 110 GLY A O 1
ATOM 913 N N . TYR A 1 111 ? 16.260 0.349 -15.199 1.00 85.19 111 TYR A N 1
ATOM 914 C CA . TYR A 1 111 ? 15.036 1.169 -15.178 1.00 85.19 111 TYR A CA 1
ATOM 915 C C . TYR A 1 111 ? 15.327 2.657 -14.925 1.00 85.19 111 TYR A C 1
ATOM 917 O O . TYR A 1 111 ? 14.503 3.505 -15.262 1.00 85.19 111 TYR A O 1
ATOM 925 N N . GLY A 1 112 ? 16.486 2.980 -14.342 1.00 79.50 112 GLY A N 1
ATOM 926 C CA . GLY A 1 112 ? 16.955 4.358 -14.168 1.00 79.50 112 GLY A CA 1
ATOM 927 C C . GLY A 1 112 ? 17.424 5.037 -15.454 1.00 79.50 112 GLY A C 1
ATOM 928 O O . GLY A 1 112 ? 17.373 6.262 -15.534 1.00 79.50 112 GLY A O 1
ATOM 929 N N . ASP A 1 113 ? 17.820 4.256 -16.463 1.00 80.12 113 ASP A N 1
ATOM 930 C CA . ASP A 1 113 ? 18.326 4.772 -17.740 1.00 80.12 113 ASP A CA 1
ATOM 931 C C . ASP A 1 113 ? 17.197 5.246 -18.659 1.00 80.12 113 ASP A C 1
ATOM 933 O O . ASP A 1 113 ? 17.443 5.938 -19.646 1.00 80.12 113 ASP A O 1
ATOM 937 N N . ASN A 1 114 ? 15.947 4.888 -18.344 1.00 79.81 114 ASN A N 1
ATOM 938 C CA . ASN A 1 114 ? 14.784 5.368 -19.067 1.00 79.81 114 ASN A CA 1
ATOM 939 C C . ASN A 1 114 ? 14.305 6.713 -18.480 1.00 79.81 114 ASN A C 1
ATOM 941 O O . ASN A 1 114 ? 13.618 6.720 -17.451 1.00 79.81 114 ASN A O 1
ATOM 945 N N . PRO A 1 115 ? 14.566 7.853 -19.152 1.00 73.38 115 PRO A N 1
ATOM 946 C CA . PRO A 1 115 ? 14.197 9.171 -18.640 1.00 73.38 115 PRO A CA 1
ATOM 947 C C . PRO A 1 115 ? 12.678 9.397 -18.601 1.00 73.38 115 PRO A C 1
ATOM 949 O O . PRO A 1 115 ? 12.221 10.372 -18.010 1.00 73.38 115 PRO A O 1
ATOM 952 N N . THR A 1 116 ? 11.877 8.523 -19.223 1.00 76.62 116 THR A N 1
ATOM 953 C CA . THR A 1 116 ? 10.413 8.636 -19.240 1.00 76.62 116 THR A CA 1
ATOM 954 C C . THR A 1 116 ? 9.742 7.904 -18.078 1.00 76.62 116 THR A C 1
ATOM 956 O O . THR A 1 116 ? 8.514 7.944 -17.966 1.00 76.62 116 THR A O 1
ATOM 959 N N . ILE A 1 117 ? 10.490 7.196 -17.223 1.00 85.25 117 ILE A N 1
ATOM 960 C CA . ILE A 1 117 ? 9.923 6.530 -16.044 1.00 85.25 117 ILE A CA 1
ATOM 961 C C . ILE A 1 117 ? 9.944 7.491 -14.859 1.00 85.25 117 ILE A C 1
ATOM 963 O O . ILE A 1 117 ? 10.993 7.896 -14.366 1.00 85.25 117 ILE A O 1
ATOM 967 N N . CYS A 1 118 ? 8.751 7.833 -14.372 1.00 87.06 118 CYS A N 1
ATOM 968 C CA . CYS A 1 118 ? 8.591 8.694 -13.210 1.00 87.06 118 CYS A CA 1
ATOM 969 C C . CYS A 1 118 ? 9.214 8.072 -11.949 1.00 87.06 118 CYS A C 1
ATOM 971 O O . CYS A 1 118 ? 9.012 6.891 -11.654 1.00 87.06 118 CYS A O 1
ATOM 973 N N . ASN A 1 119 ? 9.878 8.901 -11.140 1.00 87.19 119 ASN A N 1
ATOM 974 C CA . ASN A 1 119 ? 10.438 8.504 -9.845 1.00 87.19 119 ASN A CA 1
ATOM 975 C C . ASN A 1 119 ? 9.394 7.988 -8.846 1.00 87.19 119 ASN A C 1
ATOM 977 O O . ASN A 1 119 ? 9.774 7.301 -7.911 1.00 87.19 119 ASN A O 1
ATOM 981 N N . ALA A 1 120 ? 8.100 8.256 -9.041 1.00 87.88 120 ALA A N 1
ATOM 982 C CA . ALA A 1 120 ? 7.040 7.634 -8.248 1.00 87.88 120 ALA A CA 1
ATOM 983 C C . ALA A 1 120 ? 6.888 6.132 -8.548 1.00 87.88 120 ALA A C 1
ATOM 985 O O . ALA A 1 120 ? 6.525 5.366 -7.668 1.00 87.88 120 ALA A O 1
ATOM 986 N N . GLN A 1 121 ? 7.192 5.689 -9.770 1.00 89.31 121 GLN A N 1
ATOM 987 C CA . GLN A 1 121 ? 6.998 4.296 -10.191 1.00 89.31 121 GLN A CA 1
ATOM 988 C C . GLN A 1 121 ? 8.217 3.413 -9.921 1.00 89.31 121 GLN A C 1
ATOM 990 O O . GLN A 1 121 ? 8.116 2.196 -9.797 1.00 89.31 121 GLN A O 1
ATOM 995 N N . ARG A 1 122 ? 9.386 4.027 -9.772 1.00 90.25 122 ARG A N 1
ATOM 996 C CA . ARG A 1 122 ? 10.643 3.320 -9.526 1.00 90.25 122 ARG A CA 1
ATOM 997 C C . ARG A 1 122 ? 10.695 2.611 -8.164 1.00 90.25 122 ARG A C 1
ATOM 999 O O . ARG A 1 122 ? 11.057 1.436 -8.146 1.00 90.25 122 ARG A O 1
ATOM 1006 N N . PRO A 1 123 ? 10.277 3.230 -7.041 1.00 91.81 123 PRO A N 1
ATOM 1007 C CA . PRO A 1 123 ? 10.137 2.527 -5.775 1.00 91.81 123 PRO A CA 1
ATOM 1008 C C . PRO A 1 123 ? 9.202 1.330 -5.885 1.00 91.81 123 PRO A C 1
ATOM 1010 O O . PRO A 1 123 ? 9.543 0.271 -5.372 1.00 91.81 123 PRO A O 1
ATOM 1013 N N . LEU A 1 124 ? 8.075 1.466 -6.595 1.00 90.75 124 LEU A N 1
ATOM 1014 C CA . LEU A 1 124 ? 7.117 0.378 -6.816 1.00 90.75 124 LEU A CA 1
ATOM 1015 C C . LEU A 1 124 ? 7.768 -0.795 -7.548 1.00 90.75 124 LEU A C 1
ATOM 1017 O O . LEU A 1 124 ? 7.718 -1.922 -7.073 1.00 90.75 124 LEU A O 1
ATOM 1021 N N . ILE A 1 125 ? 8.439 -0.526 -8.669 1.00 90.50 125 ILE A N 1
ATOM 1022 C CA . ILE A 1 125 ? 9.129 -1.562 -9.440 1.00 90.50 125 ILE A CA 1
ATOM 1023 C C . ILE A 1 125 ? 10.177 -2.273 -8.576 1.00 90.50 125 ILE A C 1
ATOM 1025 O O . ILE A 1 125 ? 10.182 -3.500 -8.491 1.00 90.50 125 ILE A O 1
ATOM 1029 N N . GLY A 1 126 ? 11.038 -1.515 -7.892 1.00 91.25 126 GLY A N 1
ATOM 1030 C CA . GLY A 1 126 ? 12.117 -2.099 -7.096 1.00 91.25 126 GLY A CA 1
ATOM 1031 C C . GLY A 1 126 ? 11.619 -2.906 -5.900 1.00 91.25 126 GLY A C 1
ATOM 1032 O O . GLY A 1 126 ? 12.150 -3.975 -5.615 1.00 91.25 126 GLY A O 1
ATOM 1033 N N . SER A 1 127 ? 10.581 -2.425 -5.223 1.00 90.75 127 SER A N 1
ATOM 1034 C CA . SER A 1 127 ? 9.966 -3.117 -4.085 1.00 90.75 127 SER A CA 1
ATOM 1035 C C . SER A 1 127 ? 9.211 -4.383 -4.498 1.00 90.75 127 SER A C 1
ATOM 1037 O O . SER A 1 127 ? 9.297 -5.393 -3.796 1.00 90.75 127 SER A O 1
ATOM 1039 N N . PHE A 1 128 ? 8.544 -4.376 -5.660 1.00 90.00 128 PHE A N 1
ATOM 1040 C CA . PHE A 1 128 ? 7.924 -5.581 -6.207 1.00 90.00 128 PHE A CA 1
ATOM 1041 C C . PHE A 1 128 ? 8.982 -6.614 -6.572 1.00 90.00 128 PHE A C 1
ATOM 1043 O O . PHE A 1 128 ? 8.901 -7.732 -6.091 1.00 90.00 128 PHE A O 1
ATOM 1050 N N . MET A 1 129 ? 10.029 -6.237 -7.309 1.00 89.19 129 MET A N 1
ATOM 1051 C CA . MET A 1 129 ? 11.103 -7.170 -7.683 1.00 89.19 129 MET A CA 1
ATOM 1052 C C . MET A 1 129 ? 11.873 -7.740 -6.480 1.00 89.19 129 MET A C 1
ATOM 1054 O O . MET A 1 129 ? 12.459 -8.816 -6.579 1.00 89.19 129 MET A O 1
ATOM 1058 N N . GLN A 1 130 ? 11.873 -7.043 -5.342 1.00 89.50 130 GLN A N 1
ATOM 1059 C CA . GLN A 1 130 ? 12.464 -7.520 -4.088 1.00 89.50 130 GLN A CA 1
ATOM 1060 C C . GLN A 1 130 ? 11.478 -8.289 -3.191 1.00 89.50 130 GLN A C 1
ATOM 1062 O O . GLN A 1 130 ? 11.868 -8.742 -2.116 1.00 89.50 130 GLN A O 1
ATOM 1067 N N . GLY A 1 131 ? 10.215 -8.448 -3.602 1.00 89.25 131 GLY A N 1
ATOM 1068 C CA . GLY A 1 131 ? 9.208 -9.221 -2.872 1.00 89.25 131 GLY A CA 1
ATOM 1069 C C . GLY A 1 131 ? 8.754 -8.594 -1.550 1.00 89.25 131 GLY A C 1
ATOM 1070 O O . GLY A 1 131 ? 8.357 -9.317 -0.638 1.00 89.25 131 GLY A O 1
ATOM 1071 N N . VAL A 1 132 ? 8.840 -7.265 -1.415 1.00 90.31 132 VAL A N 1
ATOM 1072 C CA . VAL A 1 132 ? 8.445 -6.541 -0.187 1.00 90.31 132 VAL A CA 1
ATOM 1073 C C . VAL A 1 132 ? 7.148 -5.744 -0.336 1.00 90.31 132 VAL A C 1
ATOM 1075 O O . VAL A 1 132 ? 6.625 -5.235 0.658 1.00 90.31 132 VAL A O 1
ATOM 1078 N N . SER A 1 133 ? 6.636 -5.624 -1.559 1.00 90.44 133 SER A N 1
ATOM 1079 C CA . SER A 1 133 ? 5.358 -4.976 -1.849 1.00 90.44 133 SER A CA 1
ATOM 1080 C C . SER A 1 133 ? 4.165 -5.848 -1.470 1.00 90.44 133 SER A C 1
ATOM 1082 O O . SER A 1 133 ? 4.244 -7.071 -1.607 1.00 90.44 133 SER A O 1
ATOM 1084 N N . PRO A 1 134 ? 3.026 -5.237 -1.092 1.00 91.62 134 PRO A N 1
ATOM 1085 C CA . PRO A 1 134 ? 1.754 -5.941 -1.060 1.00 91.62 134 PRO A CA 1
ATOM 1086 C C . PRO A 1 134 ? 1.472 -6.603 -2.408 1.00 91.62 134 PRO A C 1
ATOM 1088 O O . PRO A 1 134 ? 1.496 -5.941 -3.446 1.00 91.62 134 PRO A O 1
ATOM 1091 N N . ILE A 1 135 ? 1.199 -7.904 -2.387 1.00 90.00 135 ILE A N 1
ATOM 1092 C CA . ILE A 1 135 ? 0.908 -8.670 -3.600 1.00 90.00 135 ILE A CA 1
ATOM 1093 C C . ILE A 1 135 ? -0.585 -8.517 -3.905 1.00 90.00 135 ILE A C 1
ATOM 1095 O O . ILE A 1 135 ? -1.388 -8.816 -3.024 1.00 90.00 135 ILE A O 1
ATOM 1099 N N . PRO A 1 136 ? -0.991 -8.057 -5.096 1.00 92.25 136 PRO A N 1
ATOM 1100 C CA . PRO A 1 136 ? -2.390 -8.040 -5.515 1.00 92.25 136 PRO A CA 1
ATOM 1101 C C . PRO A 1 136 ? -2.818 -9.381 -6.130 1.00 92.25 136 PRO A C 1
ATOM 1103 O O . PRO A 1 136 ? -1.997 -10.094 -6.696 1.00 92.25 136 PRO A O 1
ATOM 1106 N N . ASP A 1 137 ? -4.112 -9.702 -6.068 1.00 93.62 137 ASP A N 1
ATOM 1107 C CA . ASP A 1 137 ? -4.692 -10.855 -6.782 1.00 93.62 137 ASP A CA 1
ATOM 1108 C C . ASP A 1 137 ? -5.162 -10.472 -8.191 1.00 93.62 137 ASP A C 1
ATOM 1110 O O . ASP A 1 137 ? -5.220 -11.306 -9.091 1.00 93.62 137 ASP A O 1
ATOM 1114 N N . LEU A 1 138 ? -5.528 -9.199 -8.374 1.00 93.31 138 LEU A N 1
ATOM 1115 C CA . LEU A 1 138 ? -6.020 -8.630 -9.623 1.00 93.31 138 LEU A CA 1
ATOM 1116 C C . LEU A 1 138 ? -5.329 -7.297 -9.911 1.00 93.31 138 LEU A C 1
ATOM 1118 O O . LEU A 1 138 ? -4.995 -6.533 -9.003 1.00 93.31 138 LEU A O 1
ATOM 1122 N N . LEU A 1 139 ? -5.182 -6.984 -11.195 1.00 91.19 139 LEU A N 1
ATOM 1123 C CA . LEU A 1 139 ? -4.631 -5.719 -11.669 1.00 91.19 139 LEU A CA 1
ATOM 1124 C C . LEU A 1 139 ? -5.687 -4.975 -12.478 1.00 91.19 139 LEU A C 1
ATOM 1126 O O . LEU A 1 139 ? -6.229 -5.510 -13.444 1.00 91.19 139 LEU A O 1
ATOM 1130 N N . PHE A 1 140 ? -5.943 -3.725 -12.108 1.00 90.69 140 PHE A N 1
ATOM 1131 C CA . PHE A 1 140 ? -6.708 -2.795 -12.920 1.00 90.69 140 PHE A CA 1
ATOM 1132 C C . PHE A 1 140 ? -5.760 -1.834 -13.630 1.00 90.69 140 PHE A C 1
ATOM 1134 O O . PHE A 1 140 ? -4.990 -1.110 -12.993 1.00 90.69 140 PHE A O 1
ATOM 1141 N N . PHE A 1 141 ? -5.812 -1.848 -14.958 1.00 84.88 141 PHE A N 1
ATOM 1142 C CA . PHE A 1 141 ? -4.953 -1.052 -15.824 1.00 84.88 141 PHE A CA 1
ATOM 1143 C C . PHE A 1 141 ? -5.693 0.154 -16.395 1.00 84.88 141 PHE A C 1
ATOM 1145 O O . PHE A 1 141 ? -6.790 0.012 -16.933 1.00 84.88 141 PHE A O 1
ATOM 1152 N N . LEU A 1 142 ? -5.030 1.312 -16.370 1.00 82.50 142 LEU A N 1
ATOM 1153 C CA . LEU A 1 142 ? -5.392 2.474 -17.174 1.00 82.50 142 LEU A CA 1
ATOM 1154 C C . LEU A 1 142 ? -4.161 2.998 -17.914 1.00 82.50 142 LEU A C 1
ATOM 1156 O O . LEU A 1 142 ? -3.070 3.084 -17.354 1.00 82.50 142 LEU A O 1
ATOM 1160 N N . SER A 1 143 ? -4.355 3.413 -19.166 1.00 80.06 143 SER A N 1
ATOM 1161 C CA . SER A 1 143 ? -3.333 4.107 -19.964 1.00 80.06 143 SER A CA 1
ATOM 1162 C C . SER A 1 143 ? -3.183 5.590 -19.598 1.00 80.06 143 SER A C 1
ATOM 1164 O O . SER A 1 143 ? -2.323 6.284 -20.136 1.00 80.06 143 SER A O 1
ATOM 1166 N N . THR A 1 144 ? -4.015 6.087 -18.685 1.00 82.62 144 THR A N 1
ATOM 1167 C CA . THR A 1 144 ? -3.999 7.457 -18.171 1.00 82.62 144 THR A CA 1
ATOM 1168 C C . THR A 1 144 ? -3.512 7.464 -16.717 1.00 82.62 144 THR A C 1
ATOM 1170 O O . THR A 1 144 ? -3.714 6.475 -16.018 1.00 82.62 144 THR A O 1
ATOM 1173 N N . PRO A 1 145 ? -2.893 8.556 -16.227 1.00 82.31 145 PRO A N 1
ATOM 1174 C CA . PRO A 1 145 ? -2.641 9.807 -16.941 1.00 82.31 145 PRO A CA 1
ATOM 1175 C C . PRO A 1 145 ? -1.304 9.834 -17.693 1.00 82.31 145 PRO A C 1
ATOM 1177 O O . PRO A 1 145 ? -1.064 10.779 -18.439 1.00 82.31 145 PRO A O 1
ATOM 1180 N N . CYS A 1 146 ? -0.420 8.848 -17.506 1.00 82.56 146 CYS A N 1
ATOM 1181 C CA . CYS A 1 146 ? 0.898 8.853 -18.137 1.00 82.56 146 CYS A CA 1
ATOM 1182 C C . CYS A 1 146 ? 1.399 7.455 -18.517 1.00 82.56 146 CYS A C 1
ATOM 1184 O O . CYS A 1 146 ? 1.068 6.452 -17.888 1.00 82.56 146 CYS A O 1
ATOM 1186 N N . ASN A 1 147 ? 2.294 7.411 -19.506 1.00 79.88 147 ASN A N 1
ATOM 1187 C CA . ASN A 1 147 ? 2.907 6.168 -19.983 1.00 79.88 147 ASN A CA 1
ATOM 1188 C C . ASN A 1 147 ? 3.778 5.479 -18.921 1.00 79.88 147 ASN A C 1
ATOM 1190 O O . ASN A 1 147 ? 3.925 4.261 -18.957 1.00 79.88 147 ASN A O 1
ATOM 1194 N N . SER A 1 148 ? 4.334 6.222 -17.953 1.00 81.62 148 SER A N 1
ATOM 1195 C CA . SER A 1 148 ? 5.118 5.620 -16.864 1.00 81.62 148 SER A CA 1
ATOM 1196 C C . SER A 1 148 ? 4.281 4.658 -16.022 1.00 81.62 148 SER A C 1
ATOM 1198 O O . SER A 1 148 ? 4.818 3.685 -15.504 1.00 81.62 148 SER A O 1
ATOM 1200 N N . LEU A 1 149 ? 2.977 4.922 -15.900 1.00 80.75 149 LEU A N 1
ATOM 1201 C CA . LEU A 1 149 ? 2.040 4.048 -15.208 1.00 80.75 149 LEU A CA 1
ATOM 1202 C C . LEU A 1 149 ? 1.898 2.712 -15.934 1.00 80.75 149 LEU A C 1
ATOM 1204 O O . LEU A 1 149 ? 1.924 1.659 -15.316 1.00 80.75 149 LEU A O 1
ATOM 1208 N N . ALA A 1 150 ? 1.818 2.743 -17.265 1.00 77.38 150 ALA A N 1
ATOM 1209 C CA . ALA A 1 150 ? 1.690 1.530 -18.059 1.00 77.38 150 ALA A CA 1
ATOM 1210 C C . ALA A 1 150 ? 2.916 0.613 -17.955 1.00 77.38 150 ALA A C 1
ATOM 1212 O O . ALA A 1 150 ? 2.789 -0.607 -18.053 1.00 77.38 150 ALA A O 1
ATOM 1213 N N . MET A 1 151 ? 4.091 1.188 -17.694 1.00 76.44 151 MET A N 1
ATOM 1214 C CA . MET A 1 151 ? 5.329 0.431 -17.525 1.00 76.44 151 MET A CA 1
ATOM 1215 C C . MET A 1 151 ? 5.366 -0.398 -16.234 1.00 76.44 151 MET A C 1
ATOM 1217 O O . MET A 1 151 ? 6.037 -1.428 -16.219 1.00 76.44 151 MET A O 1
ATOM 1221 N N . THR A 1 152 ? 4.657 -0.011 -15.164 1.00 75.44 152 THR A N 1
ATOM 1222 C CA . THR A 1 152 ? 4.701 -0.776 -13.899 1.00 75.44 152 THR A CA 1
ATOM 1223 C C . THR A 1 152 ? 4.034 -2.135 -14.012 1.00 75.44 152 THR A C 1
ATOM 1225 O O . THR A 1 152 ? 4.457 -3.088 -13.368 1.00 75.44 152 THR A O 1
ATOM 1228 N N . TYR A 1 153 ? 3.066 -2.283 -14.912 1.00 71.94 153 TYR A N 1
ATOM 1229 C CA . TYR A 1 153 ? 2.397 -3.562 -15.118 1.00 71.94 153 TYR A CA 1
ATOM 1230 C C . TYR A 1 153 ? 3.327 -4.640 -15.669 1.00 71.94 153 TYR A C 1
ATOM 1232 O O . TYR A 1 153 ? 3.134 -5.809 -15.354 1.00 71.94 153 TYR A O 1
ATOM 1240 N N . GLN A 1 154 ? 4.375 -4.267 -16.413 1.00 69.88 154 GLN A N 1
ATOM 1241 C CA . GLN A 1 154 ? 5.345 -5.227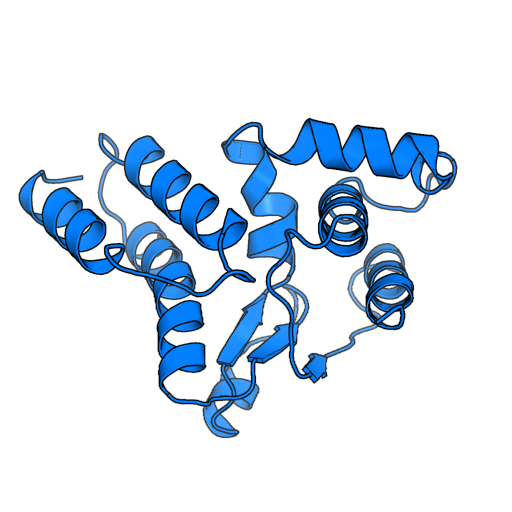 -16.949 1.00 69.88 154 GLN A CA 1
ATOM 1242 C C . GLN A 1 154 ? 6.071 -6.011 -15.848 1.00 69.88 154 GLN A C 1
ATOM 1244 O O . GLN A 1 154 ? 6.472 -7.146 -16.088 1.00 69.88 154 GLN A O 1
ATOM 1249 N N . VAL A 1 155 ? 6.212 -5.445 -14.642 1.00 72.06 155 VAL A N 1
ATOM 1250 C CA . VAL A 1 155 ? 6.895 -6.123 -13.528 1.00 72.06 155 VAL A CA 1
ATOM 1251 C C . VAL A 1 155 ? 5.960 -6.944 -12.645 1.00 72.06 155 VAL A C 1
ATOM 1253 O O . VAL A 1 155 ? 6.430 -7.827 -11.934 1.00 72.06 155 VAL A O 1
ATOM 1256 N N . PHE A 1 156 ? 4.643 -6.720 -12.715 1.00 71.88 156 PHE A N 1
ATOM 1257 C CA . PHE A 1 156 ? 3.675 -7.533 -11.970 1.00 71.88 156 PHE A CA 1
ATOM 1258 C C . PHE A 1 156 ? 3.475 -8.929 -12.578 1.00 71.88 156 PHE A C 1
ATOM 1260 O O . PHE A 1 156 ? 3.039 -9.832 -11.875 1.00 71.88 156 PHE A O 1
ATOM 1267 N N . TYR A 1 157 ? 3.838 -9.128 -13.849 1.00 57.25 157 TYR A N 1
ATOM 1268 C CA . TYR A 1 157 ? 3.740 -10.414 -14.554 1.00 57.25 157 TYR A CA 1
ATOM 1269 C C . TYR A 1 157 ? 4.901 -11.393 -14.277 1.00 57.25 157 TYR A C 1
ATOM 1271 O O . TYR A 1 157 ? 4.961 -12.443 -14.909 1.00 57.25 157 TYR A O 1
ATOM 1279 N N . ILE A 1 158 ? 5.842 -11.069 -13.379 1.00 48.06 158 ILE A N 1
ATOM 1280 C CA . ILE A 1 158 ? 7.073 -11.861 -13.158 1.00 48.06 158 ILE A CA 1
ATOM 1281 C C . ILE A 1 158 ? 6.922 -12.913 -12.025 1.00 48.06 158 ILE A C 1
ATOM 1283 O O . ILE A 1 158 ? 7.902 -13.543 -11.635 1.00 48.06 158 ILE A O 1
ATOM 1287 N N . TYR A 1 159 ? 5.708 -13.165 -11.523 1.00 41.44 159 TYR A N 1
ATOM 1288 C CA . TYR A 1 159 ? 5.441 -14.191 -10.499 1.00 41.44 159 TYR A CA 1
ATOM 1289 C C . TYR A 1 159 ? 4.639 -15.379 -11.025 1.00 41.44 159 TYR A C 1
ATOM 1291 O O . TYR A 1 159 ? 3.602 -15.144 -11.682 1.00 41.44 159 TYR A O 1
#

Sequence (159 aa):
MDIELFNKYKKLGRGNWGKDLTMWKMMYLGFLNRYRDEEFTPVLDLLLNIFLDLPKARKEGKLVIMHPFNYGPELFHAMNLAPLMQELFSVGLAPLHLNEPYIDFTNKIGYGDNPTICNAQR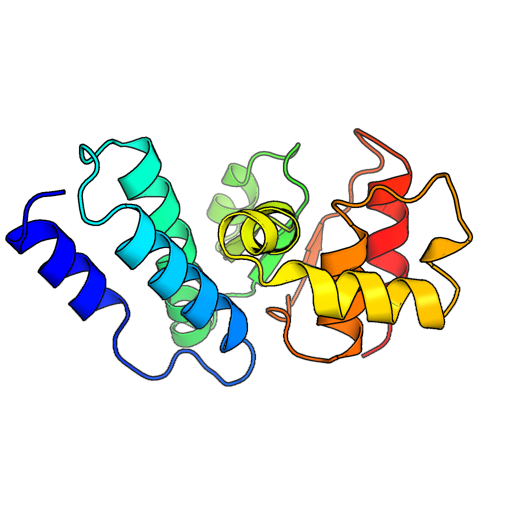PLIGSFMQGVSPIPDLLFFLSTPCNSLAMTYQVFYIY

Foldseek 3Di:
DDPVVLVVLVVLLDDDLDQLCPVLSVLLVLLSVVCVPPDDDVVSVVLNVLSSQNSVCVVVVAFEEEDEPVDDCVVCVVVSHNYDHLLCVQVSCVVRVNQVVQLVQCVVVCVVVPPQADSSLSSVLSCLVVSRHRQGPHYDDDCPDGVNRVVSVVSNPPD